Protein AF-A0A816H557-F1 (afdb_monomer)

Organism: Adineta ricciae (NCBI:txid249248)

Structure (mmCIF, N/CA/C/O backbone):
data_AF-A0A816H557-F1
#
_entry.id   AF-A0A816H557-F1
#
loop_
_atom_site.group_PDB
_atom_site.id
_atom_site.type_symbol
_atom_site.label_atom_id
_atom_site.label_alt_id
_atom_site.label_comp_id
_atom_site.label_asym_id
_atom_site.label_entity_id
_atom_site.label_seq_id
_atom_site.pdbx_PDB_ins_code
_atom_site.Cartn_x
_atom_site.Cartn_y
_atom_site.Cartn_z
_atom_site.occupancy
_atom_site.B_iso_or_equiv
_atom_site.auth_seq_id
_ato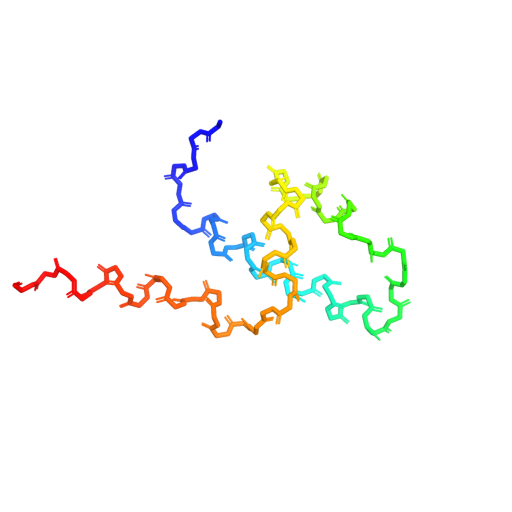m_site.auth_comp_id
_atom_site.auth_asym_id
_atom_site.auth_atom_id
_atom_site.pdbx_PDB_model_num
ATOM 1 N N . GLY A 1 1 ? 14.264 14.035 -3.779 1.00 45.81 1 GLY A N 1
ATOM 2 C CA . GLY A 1 1 ? 14.961 12.763 -3.536 1.00 45.81 1 GLY A CA 1
ATOM 3 C C . GLY A 1 1 ? 15.102 12.058 -4.859 1.00 45.81 1 GLY A C 1
ATOM 4 O O . GLY A 1 1 ? 14.102 11.914 -5.551 1.00 45.81 1 GLY A O 1
ATOM 5 N N . THR A 1 2 ? 16.326 11.737 -5.262 1.00 46.72 2 THR A N 1
ATOM 6 C CA . THR A 1 2 ? 16.612 10.965 -6.474 1.00 46.72 2 THR A CA 1
ATOM 7 C C . THR A 1 2 ? 16.261 9.500 -6.209 1.00 46.72 2 THR A C 1
ATOM 9 O O . THR A 1 2 ? 16.794 8.873 -5.300 1.00 46.72 2 THR A O 1
ATOM 12 N N . TYR A 1 3 ? 15.281 8.972 -6.943 1.00 54.53 3 TYR A N 1
ATOM 13 C CA . TYR A 1 3 ? 14.875 7.566 -6.868 1.00 54.53 3 TYR A CA 1
ATOM 14 C C . TYR A 1 3 ? 15.843 6.728 -7.715 1.00 54.53 3 TYR A C 1
ATOM 16 O O . TYR A 1 3 ? 15.519 6.335 -8.838 1.00 54.53 3 TYR A O 1
ATOM 24 N N . ASP A 1 4 ? 17.047 6.504 -7.189 1.00 58.94 4 ASP A N 1
ATOM 25 C CA . ASP A 1 4 ? 18.180 5.934 -7.936 1.00 58.94 4 ASP A CA 1
ATOM 26 C C . ASP A 1 4 ? 18.098 4.412 -8.188 1.00 58.94 4 ASP A C 1
ATOM 28 O O . ASP A 1 4 ? 18.995 3.849 -8.807 1.00 58.94 4 ASP A O 1
ATOM 32 N N . ASN A 1 5 ? 17.019 3.719 -7.793 1.00 73.56 5 ASN A N 1
ATOM 33 C CA . ASN A 1 5 ? 16.814 2.316 -8.171 1.00 73.56 5 ASN A CA 1
ATOM 34 C C . ASN A 1 5 ? 15.371 2.052 -8.639 1.00 73.56 5 ASN A C 1
ATOM 36 O O . ASN A 1 5 ? 14.405 2.230 -7.899 1.00 73.56 5 ASN A O 1
ATOM 40 N N . GLU A 1 6 ? 15.215 1.609 -9.885 1.00 77.00 6 GLU A N 1
ATOM 41 C CA . GLU A 1 6 ? 13.943 1.159 -10.462 1.00 77.00 6 GLU A CA 1
ATOM 42 C C . GLU A 1 6 ? 13.320 0.000 -9.666 1.00 77.00 6 GLU A C 1
ATOM 44 O O . GLU A 1 6 ? 12.106 -0.037 -9.473 1.00 77.00 6 GLU A O 1
ATOM 49 N N . GLN A 1 7 ? 14.147 -0.873 -9.084 1.00 81.50 7 GLN A N 1
ATOM 50 C CA . GLN A 1 7 ? 13.690 -1.943 -8.193 1.00 81.50 7 GLN A CA 1
ATOM 51 C C . GLN A 1 7 ? 12.997 -1.390 -6.945 1.00 81.50 7 GLN A C 1
ATOM 53 O O . GLN A 1 7 ? 12.004 -1.959 -6.496 1.00 81.50 7 GLN A O 1
ATOM 58 N N . GLN A 1 8 ? 13.483 -0.268 -6.402 1.00 83.44 8 GLN A N 1
ATOM 59 C CA . GLN A 1 8 ? 12.863 0.379 -5.246 1.00 83.44 8 GLN A CA 1
ATOM 60 C C . GLN A 1 8 ? 11.477 0.916 -5.615 1.00 83.44 8 GLN A C 1
ATOM 62 O O . GLN A 1 8 ? 10.522 0.697 -4.877 1.00 83.44 8 GLN A O 1
ATOM 67 N N . ARG A 1 9 ? 11.336 1.520 -6.804 1.00 83.44 9 ARG A N 1
ATOM 68 C CA . ARG A 1 9 ? 10.032 1.975 -7.308 1.00 83.44 9 ARG A CA 1
ATOM 69 C C . ARG A 1 9 ? 9.048 0.820 -7.455 1.00 83.44 9 ARG A C 1
ATOM 71 O O . ARG A 1 9 ? 7.913 0.955 -7.020 1.00 83.44 9 ARG A O 1
ATOM 78 N N . ILE A 1 10 ? 9.474 -0.312 -8.012 1.00 87.31 10 ILE A 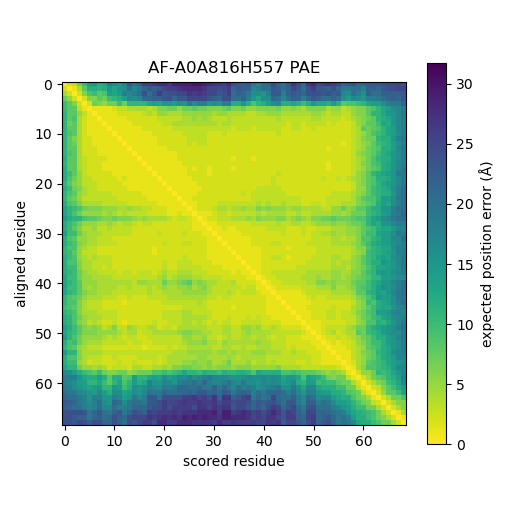N 1
ATOM 79 C CA . ILE A 1 10 ? 8.623 -1.505 -8.131 1.00 87.31 10 ILE A CA 1
ATOM 80 C C . ILE A 1 10 ? 8.219 -2.019 -6.747 1.00 87.31 10 ILE A C 1
ATOM 82 O O . ILE A 1 10 ? 7.038 -2.254 -6.503 1.00 87.31 10 ILE A O 1
ATOM 86 N N . ALA A 1 11 ? 9.172 -2.129 -5.818 1.00 89.56 11 ALA A N 1
ATOM 87 C CA . ALA A 1 11 ? 8.887 -2.549 -4.450 1.00 89.56 11 ALA A CA 1
ATOM 88 C C . ALA A 1 11 ? 7.867 -1.626 -3.765 1.00 89.56 11 ALA A C 1
ATOM 90 O O . ALA A 1 11 ? 6.971 -2.109 -3.077 1.00 89.56 11 ALA A O 1
ATOM 91 N N . ASP A 1 12 ? 7.964 -0.313 -3.968 1.00 90.69 12 ASP A N 1
ATOM 92 C CA . ASP A 1 12 ? 7.041 0.647 -3.361 1.00 90.69 12 ASP A CA 1
ATOM 93 C C . ASP A 1 12 ? 5.641 0.595 -3.992 1.00 90.69 12 ASP A C 1
ATOM 95 O O . ASP A 1 12 ? 4.652 0.697 -3.267 1.00 90.69 12 ASP A O 1
ATOM 99 N N . ARG A 1 13 ? 5.529 0.318 -5.299 1.00 91.25 13 ARG A N 1
ATOM 100 C CA . ARG A 1 13 ? 4.238 0.045 -5.964 1.00 91.25 13 ARG A CA 1
ATOM 101 C C . ARG A 1 13 ? 3.568 -1.208 -5.401 1.00 91.25 13 ARG A C 1
ATOM 103 O O . ARG A 1 13 ? 2.405 -1.158 -5.015 1.00 91.25 13 ARG A O 1
ATOM 110 N N . ILE A 1 14 ? 4.325 -2.301 -5.277 1.00 91.81 14 ILE A N 1
ATOM 111 C CA . ILE A 1 14 ? 3.846 -3.570 -4.707 1.00 91.81 14 ILE A CA 1
ATOM 112 C C . ILE A 1 14 ? 3.355 -3.361 -3.272 1.00 91.81 14 ILE A C 1
ATOM 114 O O . ILE A 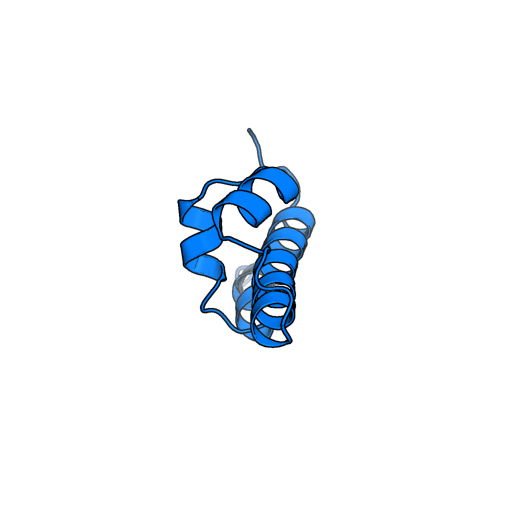1 14 ? 2.292 -3.856 -2.908 1.00 91.81 14 ILE A O 1
ATOM 118 N N . LYS A 1 15 ? 4.097 -2.600 -2.457 1.00 93.44 15 LYS A N 1
ATOM 119 C CA . LYS A 1 15 ? 3.679 -2.276 -1.086 1.00 93.44 15 LYS A CA 1
ATOM 120 C C . LYS A 1 15 ? 2.342 -1.534 -1.054 1.00 93.44 15 LYS A C 1
ATOM 122 O O . LYS A 1 15 ? 1.524 -1.858 -0.201 1.00 93.44 15 LYS A O 1
ATOM 127 N N . CYS A 1 16 ? 2.098 -0.580 -1.958 1.00 93.44 16 CYS A N 1
ATOM 128 C CA . CYS A 1 16 ? 0.807 0.116 -2.034 1.00 93.44 16 CYS A CA 1
ATOM 129 C C . CYS A 1 16 ? -0.358 -0.865 -2.226 1.00 93.44 16 CYS A C 1
ATOM 131 O O . CYS A 1 16 ? -1.334 -0.803 -1.479 1.00 93.44 16 CYS A O 1
ATOM 133 N N . VAL A 1 17 ? -0.226 -1.793 -3.179 1.00 93.62 17 VAL A N 1
ATOM 134 C CA . VAL A 1 17 ? -1.253 -2.808 -3.470 1.00 93.62 17 VAL A CA 1
ATOM 135 C C . VAL A 1 17 ? -1.429 -3.764 -2.286 1.00 93.62 17 VAL A C 1
ATOM 137 O O . VAL A 1 17 ? -2.549 -3.971 -1.823 1.00 93.62 17 VAL A O 1
ATOM 140 N N . ALA A 1 18 ? -0.332 -4.268 -1.716 1.00 94.38 18 ALA A N 1
ATOM 141 C CA . ALA A 1 18 ? -0.369 -5.199 -0.587 1.00 94.38 18 ALA A CA 1
ATOM 142 C C . ALA A 1 18 ? -1.010 -4.596 0.671 1.00 94.38 18 ALA A C 1
ATOM 144 O O . ALA A 1 18 ? -1.764 -5.257 1.384 1.00 94.38 18 ALA A O 1
ATOM 145 N N . PHE A 1 19 ? -0.730 -3.326 0.959 1.00 93.81 19 PHE A N 1
ATOM 146 C CA . PHE A 1 19 ? -1.329 -2.640 2.098 1.00 93.81 19 PHE A CA 1
ATOM 147 C C . PHE A 1 19 ? -2.810 -2.318 1.876 1.00 93.81 19 PHE A C 1
ATOM 149 O O . PHE A 1 19 ? -3.572 -2.399 2.841 1.00 93.81 19 PHE A O 1
ATOM 156 N N . ARG A 1 20 ? -3.249 -2.032 0.638 1.00 92.75 20 ARG A N 1
ATOM 157 C CA . ARG A 1 20 ? -4.687 -1.996 0.325 1.00 92.75 20 ARG A CA 1
ATOM 158 C C . ARG A 1 20 ? -5.325 -3.343 0.646 1.00 92.75 20 ARG A C 1
ATOM 160 O O . ARG A 1 20 ? -6.302 -3.376 1.379 1.00 92.75 20 ARG A O 1
ATOM 167 N N . GLU A 1 21 ? -4.773 -4.441 0.140 1.00 94.00 21 GLU A N 1
ATOM 168 C CA . GLU A 1 21 ? -5.346 -5.773 0.371 1.00 94.00 21 GLU A CA 1
ATOM 169 C C . GLU A 1 21 ? -5.410 -6.122 1.860 1.00 94.00 21 GLU A C 1
ATOM 171 O O . GLU A 1 21 ? -6.400 -6.681 2.325 1.00 94.00 21 GLU A O 1
ATOM 176 N N . ALA A 1 22 ? -4.399 -5.732 2.639 1.00 94.00 22 ALA A N 1
ATOM 177 C CA . ALA A 1 22 ? -4.437 -5.865 4.090 1.00 94.00 22 ALA A CA 1
ATOM 178 C C . ALA A 1 22 ? -5.559 -5.018 4.723 1.00 94.00 22 ALA A C 1
ATOM 180 O O . ALA A 1 22 ? -6.239 -5.495 5.634 1.00 94.00 22 ALA A O 1
ATOM 181 N N . CYS A 1 23 ? -5.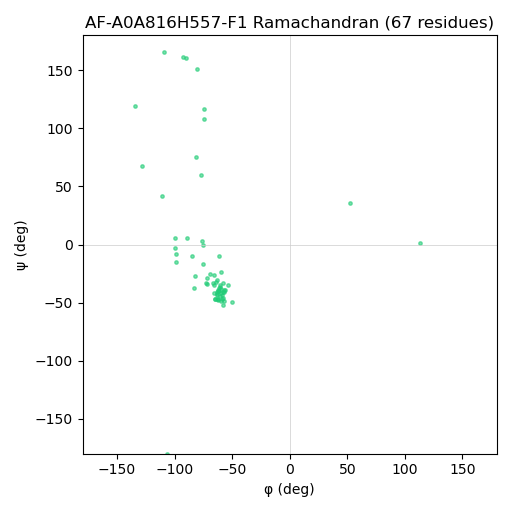776 -3.787 4.243 1.00 93.06 23 CYS A N 1
ATOM 182 C CA . CYS A 1 23 ? -6.899 -2.943 4.658 1.00 93.06 23 CYS A CA 1
ATOM 183 C C . CYS A 1 23 ? -8.242 -3.626 4.363 1.00 93.06 23 CYS A C 1
ATOM 185 O O . CYS A 1 23 ? -9.078 -3.740 5.261 1.00 93.06 23 CYS A O 1
ATOM 187 N N . ASP A 1 24 ? -8.411 -4.143 3.145 1.00 91.44 24 ASP A N 1
ATOM 188 C CA . ASP A 1 24 ? -9.617 -4.849 2.698 1.00 91.44 24 ASP A CA 1
ATOM 189 C C . ASP A 1 24 ? -9.848 -6.149 3.491 1.00 91.44 24 ASP A C 1
ATOM 191 O O . ASP A 1 24 ? -10.986 -6.513 3.783 1.00 91.44 24 ASP A O 1
ATOM 195 N N . ALA A 1 25 ? -8.772 -6.817 3.922 1.00 94.75 25 ALA A N 1
ATOM 196 C CA . ALA A 1 25 ? -8.808 -8.001 4.783 1.00 94.75 25 ALA A CA 1
ATOM 197 C C . ALA A 1 25 ? -9.116 -7.697 6.265 1.00 94.75 25 ALA A C 1
ATOM 199 O O . ALA A 1 25 ? -9.188 -8.618 7.081 1.00 94.75 25 ALA A O 1
ATOM 200 N N . GLY A 1 26 ? -9.302 -6.424 6.632 1.00 93.25 26 GLY A N 1
ATOM 201 C CA . GLY A 1 26 ? -9.724 -6.009 7.972 1.00 93.25 26 GLY A CA 1
ATOM 202 C C . GLY A 1 26 ? -8.683 -5.223 8.769 1.00 93.25 26 GLY A C 1
ATOM 203 O O . GLY A 1 26 ? -8.975 -4.806 9.892 1.00 93.25 26 GLY A O 1
ATOM 204 N N . ALA A 1 27 ? -7.498 -4.944 8.216 1.00 94.31 27 ALA A N 1
ATOM 205 C CA . ALA A 1 27 ? -6.542 -4.014 8.818 1.00 94.31 27 ALA A CA 1
ATOM 206 C C . ALA A 1 27 ? -6.964 -2.551 8.575 1.00 94.31 27 ALA A C 1
ATOM 208 O O . ALA A 1 27 ? -6.229 -1.762 7.987 1.00 94.31 27 ALA A O 1
ATOM 209 N N . ALA A 1 28 ? -8.149 -2.171 9.061 1.00 91.56 28 ALA A N 1
ATOM 210 C CA . ALA A 1 28 ? -8.796 -0.880 8.794 1.00 91.56 28 ALA A CA 1
ATOM 211 C C . ALA A 1 28 ? -8.005 0.360 9.271 1.00 91.56 28 ALA A C 1
ATOM 213 O O . ALA A 1 28 ? -8.361 1.488 8.938 1.00 91.56 28 ALA A O 1
ATOM 214 N N . PHE A 1 29 ? -6.933 0.176 10.054 1.00 92.12 29 PHE A N 1
ATOM 215 C CA . PHE A 1 29 ? -6.020 1.258 10.440 1.00 92.12 29 PHE A CA 1
ATOM 216 C C . PHE A 1 29 ? -5.084 1.688 9.298 1.00 92.12 29 PHE A C 1
ATOM 21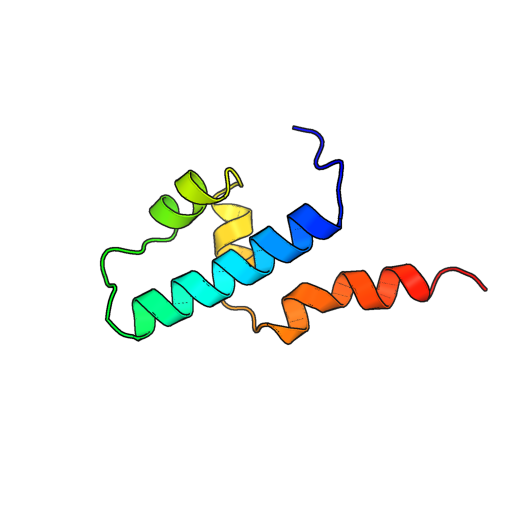8 O O . PHE A 1 29 ? -4.464 2.751 9.382 1.00 92.12 29 PHE A O 1
ATOM 225 N N . ILE A 1 30 ? -4.944 0.865 8.254 1.00 94.06 30 ILE A N 1
ATOM 226 C CA . ILE A 1 30 ? -4.107 1.169 7.098 1.00 94.06 30 ILE A CA 1
ATOM 227 C C . ILE A 1 30 ? -4.825 2.219 6.252 1.00 94.06 30 ILE A C 1
ATOM 229 O O . ILE A 1 30 ? -5.808 1.949 5.571 1.00 94.06 30 ILE A O 1
ATOM 233 N N . THR A 1 31 ? -4.306 3.440 6.287 1.00 92.12 31 THR A N 1
ATOM 234 C CA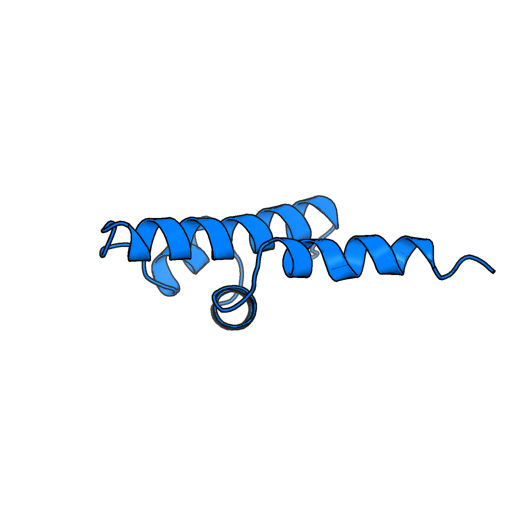 . THR A 1 31 ? -4.781 4.557 5.464 1.00 92.12 31 THR A CA 1
ATOM 235 C C . THR A 1 31 ? -3.752 4.903 4.390 1.00 92.12 31 THR A C 1
ATOM 237 O O . THR A 1 31 ? -2.585 4.522 4.484 1.00 92.12 31 THR A O 1
ATOM 240 N N . ARG A 1 32 ? -4.149 5.691 3.383 1.00 90.00 32 ARG A N 1
ATOM 241 C CA . ARG A 1 32 ? -3.205 6.220 2.379 1.00 90.00 32 ARG A CA 1
ATOM 242 C C . ARG A 1 32 ? -2.060 7.013 3.025 1.00 90.00 32 ARG A C 1
ATOM 244 O O . ARG A 1 32 ? -0.918 6.849 2.614 1.00 90.00 32 ARG A O 1
ATOM 251 N N . GLN A 1 33 ? -2.356 7.793 4.070 1.00 91.19 33 GLN A N 1
ATOM 252 C CA . GLN A 1 33 ? -1.342 8.517 4.846 1.00 91.19 33 GLN A CA 1
ATOM 253 C C . GLN A 1 33 ? -0.380 7.557 5.553 1.00 91.19 33 GLN A C 1
ATOM 255 O O . GLN A 1 33 ? 0.828 7.743 5.516 1.00 91.19 33 GLN A O 1
ATOM 260 N N . TRP A 1 34 ? -0.907 6.484 6.148 1.00 94.00 34 TRP A N 1
ATOM 261 C CA . TRP A 1 34 ? -0.074 5.481 6.808 1.00 94.00 34 TRP A CA 1
ATOM 262 C C . TRP A 1 34 ? 0.901 4.810 5.832 1.00 94.00 34 TRP A C 1
ATOM 264 O O . TRP A 1 34 ? 2.056 4.573 6.179 1.00 94.00 34 TRP A O 1
ATOM 274 N N . ILE A 1 35 ? 0.459 4.518 4.603 1.00 91.50 35 ILE A N 1
ATOM 275 C CA . ILE A 1 35 ? 1.353 3.987 3.566 1.00 91.50 35 ILE A CA 1
ATOM 276 C C . ILE A 1 35 ? 2.408 5.019 3.191 1.00 91.50 35 ILE A C 1
ATOM 278 O O . ILE A 1 35 ? 3.579 4.660 3.113 1.00 91.50 35 ILE A O 1
ATOM 282 N N . GLU A 1 36 ? 2.010 6.272 2.966 1.00 92.00 36 GLU A N 1
ATOM 283 C CA . GLU A 1 36 ? 2.919 7.369 2.626 1.00 92.00 36 GLU A CA 1
ATOM 284 C C . GLU A 1 36 ? 4.095 7.441 3.607 1.00 92.00 36 GLU A C 1
ATOM 286 O O . GLU A 1 36 ? 5.258 7.399 3.196 1.00 92.00 36 GLU A O 1
ATOM 291 N N . ASP A 1 37 ? 3.781 7.420 4.903 1.00 91.88 37 ASP A N 1
ATOM 292 C CA . ASP A 1 37 ? 4.760 7.461 5.988 1.00 91.88 37 ASP A CA 1
ATOM 293 C C . ASP A 1 37 ? 5.682 6.227 5.992 1.00 91.88 37 ASP A C 1
ATOM 295 O O . ASP A 1 37 ? 6.841 6.312 6.400 1.00 91.88 37 ASP A O 1
ATOM 299 N N . ARG A 1 38 ? 5.188 5.069 5.530 1.00 90.88 38 ARG A N 1
ATOM 300 C CA . ARG A 1 38 ? 5.924 3.793 5.494 1.00 90.88 38 ARG A CA 1
ATOM 301 C C . ARG A 1 38 ? 6.840 3.629 4.294 1.00 90.88 38 ARG A C 1
ATOM 303 O O . ARG A 1 38 ? 7.892 3.007 4.429 1.00 90.88 38 ARG A O 1
ATOM 310 N N . ILE A 1 39 ? 6.421 4.102 3.125 1.00 90.00 39 ILE A N 1
ATOM 311 C CA . ILE A 1 39 ? 7.188 3.960 1.879 1.00 90.00 39 ILE A CA 1
ATOM 312 C C . ILE A 1 39 ? 7.967 5.231 1.526 1.00 90.00 39 ILE A C 1
ATOM 314 O O . ILE A 1 39 ? 8.689 5.241 0.535 1.00 90.00 39 ILE A O 1
ATOM 318 N N . HIS A 1 40 ? 7.827 6.298 2.322 1.00 87.88 40 HIS A N 1
AT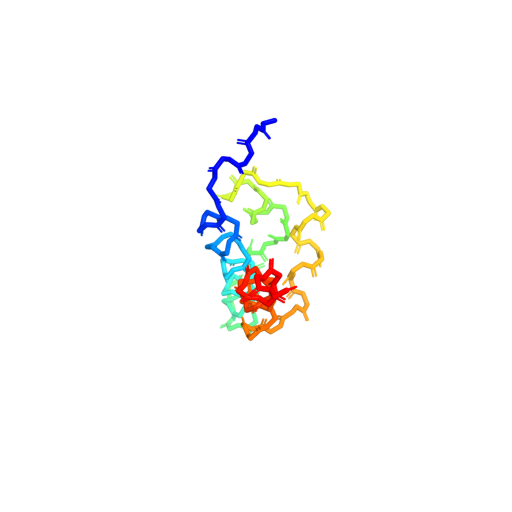OM 319 C CA . HIS A 1 40 ? 8.477 7.595 2.116 1.00 87.88 40 HIS A CA 1
ATOM 320 C C . HIS A 1 40 ? 8.255 8.171 0.704 1.00 87.88 40 HIS A C 1
ATOM 322 O O . HIS A 1 40 ? 9.142 8.797 0.122 1.00 87.88 40 HIS A O 1
ATOM 328 N N . CYS A 1 41 ? 7.064 7.947 0.146 1.00 85.19 41 CYS A N 1
ATOM 329 C CA . CYS A 1 41 ? 6.642 8.496 -1.145 1.00 85.19 41 CYS A CA 1
ATOM 330 C C . CYS A 1 41 ? 5.620 9.616 -0.934 1.00 85.19 41 CYS A C 1
ATOM 332 O O . CYS A 1 41 ? 5.286 9.942 0.191 1.00 85.19 41 CYS A O 1
ATOM 334 N N . SER A 1 42 ? 5.132 10.224 -2.015 1.00 87.38 42 SER A N 1
ATOM 335 C CA . SER A 1 42 ? 4.056 11.224 -1.924 1.00 87.38 42 SER A CA 1
ATOM 336 C C . SER A 1 42 ? 2.676 10.574 -1.799 1.00 87.38 42 SER A C 1
ATOM 338 O O . SER A 1 42 ? 2.433 9.524 -2.402 1.00 87.38 42 SER A O 1
ATOM 340 N N . THR A 1 43 ? 1.726 11.247 -1.144 1.00 86.88 43 THR A N 1
ATOM 341 C CA . THR A 1 43 ? 0.313 10.818 -1.112 1.00 86.88 43 THR A CA 1
ATOM 342 C C . THR A 1 43 ? -0.262 10.595 -2.514 1.00 86.88 43 THR A C 1
ATOM 344 O O . THR A 1 43 ? -1.082 9.698 -2.726 1.00 86.88 43 THR A O 1
ATOM 347 N N . ARG A 1 44 ? 0.170 11.401 -3.497 1.00 87.56 44 ARG A N 1
ATOM 348 C CA . ARG A 1 44 ? -0.262 11.267 -4.895 1.00 87.56 44 ARG A CA 1
ATOM 349 C C . ARG A 1 44 ? 0.177 9.929 -5.479 1.00 87.56 44 ARG A C 1
ATOM 351 O O . ARG A 1 44 ? -0.649 9.225 -6.040 1.00 87.56 44 ARG A O 1
ATOM 358 N N . PHE A 1 45 ? 1.438 9.556 -5.269 1.00 88.19 45 PHE A N 1
ATOM 359 C CA . PHE A 1 45 ? 1.966 8.256 -5.683 1.00 88.19 45 PHE A CA 1
ATOM 360 C C . PHE A 1 45 ? 1.190 7.107 -5.032 1.00 88.19 45 PHE A C 1
ATOM 362 O O . PHE A 1 45 ? 0.764 6.187 -5.720 1.00 88.19 45 PHE A O 1
ATOM 369 N N . VAL A 1 46 ? 0.949 7.178 -3.719 1.00 90.00 46 VAL A N 1
ATOM 370 C CA . VAL A 1 46 ? 0.147 6.160 -3.025 1.00 90.00 46 VAL A CA 1
ATOM 371 C C . VAL A 1 46 ? -1.240 6.057 -3.650 1.00 90.00 46 VAL A C 1
ATOM 373 O O . VAL A 1 46 ? -1.684 4.959 -3.944 1.00 90.00 46 VAL A O 1
ATOM 376 N N . THR A 1 47 ? -1.904 7.183 -3.909 1.00 89.25 47 THR A N 1
ATOM 377 C CA . THR A 1 47 ? -3.249 7.211 -4.505 1.00 89.25 47 THR A CA 1
ATOM 378 C C . THR A 1 47 ? -3.270 6.614 -5.914 1.00 89.25 47 THR A C 1
ATOM 380 O O . THR A 1 47 ? -4.150 5.815 -6.210 1.00 89.25 47 THR A O 1
ATOM 383 N N . GLU A 1 48 ? -2.286 6.950 -6.753 1.00 89.75 48 GLU A N 1
ATOM 384 C CA . GLU A 1 48 ? -2.142 6.424 -8.119 1.00 89.75 48 GLU A CA 1
ATOM 385 C C . GLU A 1 48 ? -1.975 4.895 -8.148 1.00 89.75 48 GLU A C 1
ATOM 387 O O . GLU A 1 48 ? -2.496 4.247 -9.052 1.00 89.75 48 GLU A O 1
ATOM 392 N N . TRP A 1 49 ? -1.268 4.323 -7.167 1.00 89.19 49 TRP A N 1
ATOM 393 C CA . TRP A 1 49 ? -0.953 2.888 -7.111 1.00 89.19 49 TRP A CA 1
ATOM 394 C C . TRP A 1 49 ? -1.874 2.072 -6.202 1.00 89.19 49 TRP A C 1
ATOM 396 O O . TRP A 1 49 ? -1.903 0.850 -6.296 1.00 89.19 49 TRP A O 1
ATOM 406 N N . TRP A 1 50 ? -2.647 2.723 -5.336 1.00 84.94 50 TRP A N 1
ATOM 407 C CA . TRP A 1 50 ? -3.574 2.059 -4.421 1.00 84.94 50 TRP A CA 1
ATOM 408 C C . TRP A 1 50 ? -4.660 1.287 -5.176 1.00 84.94 50 TRP A C 1
ATOM 410 O O . TRP A 1 50 ? -5.024 0.189 -4.779 1.00 84.94 50 TRP A O 1
ATOM 420 N N . GLU A 1 51 ? -5.174 1.828 -6.278 1.00 85.06 51 GLU A N 1
ATOM 421 C CA . GLU A 1 51 ? -6.261 1.213 -7.062 1.00 85.06 51 GLU A CA 1
ATOM 422 C C . GLU A 1 51 ? -5.759 0.261 -8.157 1.00 85.06 51 GLU A C 1
ATOM 424 O O . GLU A 1 51 ? -6.548 -0.246 -8.948 1.00 85.06 51 GLU A O 1
ATOM 429 N N . LYS A 1 52 ? -4.447 0.015 -8.203 1.00 89.12 52 LYS A N 1
ATOM 430 C CA . LYS A 1 52 ? -3.796 -0.803 -9.227 1.00 89.12 52 LYS A CA 1
ATOM 431 C C . LYS A 1 52 ? -3.720 -2.270 -8.833 1.00 89.12 52 LYS A C 1
ATOM 433 O O . LYS A 1 52 ? -3.809 -2.625 -7.653 1.00 89.12 52 LYS A O 1
ATOM 438 N N . GLU A 1 53 ? -3.531 -3.124 -9.828 1.00 88.25 53 GLU A N 1
ATOM 439 C CA . GLU A 1 53 ? -3.214 -4.538 -9.625 1.00 88.25 53 GLU A CA 1
ATOM 440 C C . GLU A 1 53 ? -1.697 -4.778 -9.613 1.00 88.25 53 GLU A C 1
ATOM 442 O O . GLU A 1 53 ? -0.903 -3.951 -10.076 1.00 88.25 53 GLU A O 1
ATOM 447 N N . TYR A 1 54 ? -1.267 -5.923 -9.070 1.00 87.44 54 TYR A N 1
ATOM 448 C CA . TYR A 1 54 ? 0.158 -6.262 -9.009 1.00 87.44 54 TYR A CA 1
ATOM 449 C C . TYR A 1 54 ? 0.812 -6.271 -10.393 1.00 87.44 54 TYR A C 1
ATOM 451 O O . TYR A 1 54 ? 1.921 -5.765 -10.525 1.00 87.44 54 TYR A O 1
ATOM 459 N N . ASP A 1 55 ? 0.129 -6.760 -11.429 1.00 86.56 55 ASP A N 1
ATOM 460 C CA . ASP A 1 55 ? 0.669 -6.811 -12.794 1.00 86.56 55 ASP A CA 1
ATOM 461 C C . ASP A 1 55 ? 1.020 -5.415 -13.335 1.00 86.56 55 ASP A C 1
ATOM 463 O O . ASP A 1 55 ? 2.041 -5.228 -14.004 1.00 86.56 55 ASP A O 1
ATOM 467 N N . GLU A 1 56 ? 0.240 -4.396 -12.968 1.00 85.12 56 GLU A N 1
ATOM 468 C CA . GLU A 1 56 ? 0.500 -3.008 -13.353 1.00 85.12 56 GLU A CA 1
ATOM 469 C C . GLU A 1 56 ? 1.748 -2.442 -12.658 1.00 85.12 56 GLU A C 1
ATOM 471 O O . GLU A 1 56 ? 2.406 -1.549 -13.195 1.00 85.12 56 GLU A O 1
ATOM 476 N N . CYS A 1 57 ? 2.132 -2.980 -11.494 1.00 84.81 57 CYS A N 1
ATOM 477 C CA . CYS A 1 57 ? 3.335 -2.556 -10.769 1.00 84.81 57 CYS A CA 1
ATOM 478 C C . CYS A 1 57 ? 4.621 -2.882 -11.544 1.00 84.81 57 CYS A C 1
ATOM 480 O O . CYS A 1 57 ? 5.628 -2.182 -11.386 1.00 84.81 57 CYS A O 1
ATOM 482 N N . PHE A 1 58 ? 4.569 -3.907 -12.401 1.00 79.81 58 PHE A N 1
ATOM 483 C CA . PHE A 1 58 ? 5.678 -4.388 -13.227 1.00 79.81 58 PHE A CA 1
ATOM 484 C C . PHE A 1 58 ? 5.642 -3.869 -14.672 1.00 79.81 58 PHE A C 1
ATOM 486 O O . PHE A 1 58 ? 6.614 -4.067 -15.401 1.00 79.81 58 PHE A O 1
ATOM 493 N N . ALA A 1 59 ? 4.565 -3.195 -15.096 1.00 68.88 59 ALA A N 1
ATOM 494 C CA . ALA A 1 59 ? 4.362 -2.798 -16.492 1.00 68.88 59 ALA A CA 1
ATOM 495 C C . ALA A 1 59 ? 5.514 -1.936 -17.054 1.00 68.88 59 ALA A C 1
ATOM 497 O O . ALA A 1 59 ? 5.997 -2.203 -18.154 1.00 68.88 59 ALA A O 1
ATOM 498 N N . ASP A 1 60 ? 6.040 -0.989 -16.268 1.00 58.41 60 ASP A N 1
ATOM 499 C CA . ASP A 1 60 ? 7.192 -0.169 -16.685 1.00 58.41 60 ASP A CA 1
ATOM 500 C C . ASP A 1 60 ? 8.488 -0.990 -16.826 1.00 58.41 60 ASP A C 1
ATOM 502 O O . ASP A 1 6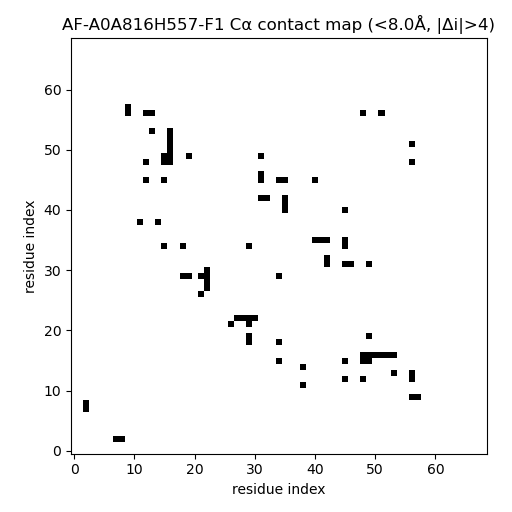0 ? 9.298 -0.727 -17.715 1.00 58.41 60 ASP A O 1
ATOM 506 N N . TYR A 1 61 ? 8.669 -2.031 -16.003 1.00 52.97 61 TYR A N 1
ATOM 507 C CA . TYR A 1 61 ? 9.844 -2.908 -16.072 1.00 52.97 61 TYR A CA 1
ATOM 508 C C . TYR A 1 61 ? 9.871 -3.703 -17.385 1.00 52.97 61 TYR A C 1
ATOM 510 O O . TYR A 1 61 ? 10.931 -3.927 -17.973 1.00 52.97 61 TYR A O 1
ATOM 518 N N . CYS A 1 62 ? 8.696 -4.092 -17.892 1.00 50.16 62 CYS A N 1
ATOM 519 C CA . CYS A 1 62 ? 8.569 -4.763 -19.184 1.00 50.16 62 CYS A CA 1
ATOM 520 C C . CYS A 1 62 ? 8.814 -3.828 -20.383 1.00 50.16 62 CYS A C 1
ATOM 522 O O . CYS A 1 62 ? 9.282 -4.295 -21.426 1.00 50.16 62 CYS A O 1
ATOM 524 N N . GLU A 1 63 ? 8.545 -2.524 -20.264 1.00 49.66 63 GLU A N 1
ATOM 525 C CA . GLU A 1 63 ? 8.819 -1.552 -21.331 1.00 49.66 63 GLU A CA 1
ATOM 526 C C . GLU A 1 63 ? 10.273 -1.057 -21.362 1.00 49.66 63 GLU A C 1
ATOM 528 O O . GLU A 1 63 ? 10.785 -0.770 -22.450 1.00 49.66 63 GLU A O 1
ATOM 533 N N . CYS A 1 64 ? 10.991 -1.060 -20.232 1.00 46.50 64 CYS A N 1
ATOM 534 C CA . CYS A 1 64 ? 12.434 -0.775 -20.193 1.00 46.50 64 CYS A CA 1
ATOM 535 C C . CYS A 1 64 ? 13.271 -1.754 -21.047 1.00 46.50 64 CYS A C 1
ATOM 537 O O . CYS A 1 64 ? 14.340 -1.392 -21.535 1.00 46.50 64 CYS A O 1
ATOM 539 N N . GLY A 1 65 ? 12.762 -2.963 -21.321 1.00 44.44 65 GLY A N 1
ATOM 540 C CA . GLY A 1 65 ? 13.380 -3.930 -22.238 1.00 44.44 65 GLY A CA 1
ATOM 541 C C . GLY A 1 65 ? 13.030 -3.754 -23.726 1.00 44.44 65 GLY A C 1
ATOM 542 O O . GLY A 1 65 ? 13.641 -4.404 -24.573 1.00 44.44 65 GLY A O 1
ATOM 543 N N . ARG A 1 66 ? 12.059 -2.897 -24.083 1.00 45.19 66 ARG A N 1
ATOM 544 C CA . ARG A 1 66 ? 11.577 -2.718 -25.473 1.00 45.19 66 ARG A CA 1
ATOM 545 C C . ARG A 1 66 ? 12.150 -1.502 -26.207 1.00 45.19 66 ARG A C 1
ATOM 547 O O . ARG A 1 66 ? 11.751 -1.255 -27.341 1.00 45.19 66 ARG A O 1
ATOM 554 N N . LYS A 1 67 ? 13.106 -0.770 -25.624 1.00 42.97 67 LYS A N 1
ATOM 555 C CA . LYS A 1 67 ? 13.825 0.331 -26.303 1.00 42.97 67 LYS A CA 1
ATOM 556 C C . LYS A 1 67 ? 15.300 0.027 -26.583 1.00 42.97 67 LYS A C 1
ATOM 558 O O . LYS A 1 67 ? 16.157 0.893 -26.452 1.00 42.97 67 LYS A O 1
ATOM 563 N N . LEU A 1 68 ? 15.585 -1.200 -27.015 1.00 39.28 68 LEU A N 1
ATOM 564 C CA . LEU A 1 68 ? 16.833 -1.551 -27.697 1.00 39.28 68 LEU A CA 1
ATOM 565 C C . LEU A 1 68 ? 16.515 -2.275 -29.013 1.00 39.28 68 LEU A C 1
ATOM 567 O O . LEU A 1 68 ? 16.756 -3.472 -29.148 1.00 39.28 68 LEU A O 1
ATOM 571 N N . LYS A 1 69 ? 15.934 -1.549 -29.971 1.00 35.59 69 LYS A N 1
ATOM 572 C CA . LYS A 1 69 ? 16.045 -1.827 -31.408 1.00 35.59 69 LYS A CA 1
ATOM 573 C C . LYS A 1 69 ? 16.065 -0.514 -32.171 1.00 35.59 69 LYS A C 1
ATOM 575 O O . LYS A 1 69 ? 15.263 0.370 -31.801 1.00 35.59 69 LYS A O 1
#

Secondary structure (DSSP, 8-state):
-----HHHHHHHHHHHHHHHHHHHTT-TT--HHHHHHHHT--HHHHHHHHT--HHHHHHHHHHHTS---

Sequence (69 aa):
GTYDNEQQRIADRIKCVAFREACDAGAAFITRQWIEDRIHCSTRFVTEWWEKEYDECFADYCECGRKLK

Foldseek 3Di:
DDPPDPVLQLVLLVLLCVLLVVCVVPPVVRDLVNSCVVSVHDSVSSVVSNPDDNVVSCPVVVVVVVPPD

pLDDT: mean 80.57, std 17.36, range [35.59, 94.75]

Mean predicted aligned error: 7.42 Å

Nearest PDB structures (foldseek):
  8apo-assembly1_Yc  TM=5.484E-01  e=1.766E+00  Polytomella magna
  4pcq-assembly2_C  TM=5.325E-01  e=4.451E+00  Mycobacterium tuberculosis H37Rv
  6xyw-assembly1_BD  TM=5.444E-01  e=5.608E+00  Arabidopsis thaliana
  3mvp-assembly1_A  TM=4.661E-01  e=4.715E+00  Streptococcus mutans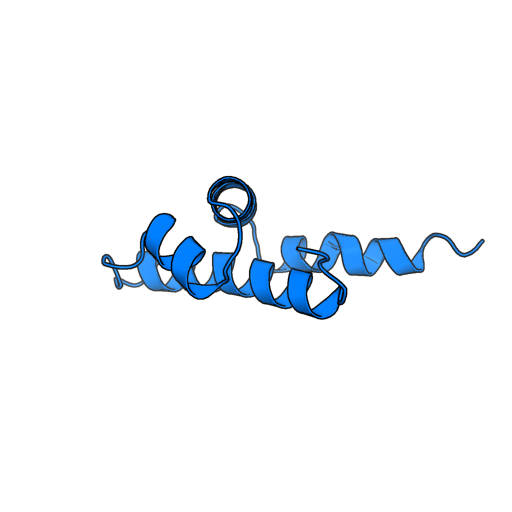 UA159

Radius of gyration: 13.18 Å; Cα contacts (8 Å, |Δi|>4): 45; chains: 1; bounding box: 28×21×42 Å

Solvent-accessible surface area (backbone atoms only — not comparable to full-atom values): 4116 Å² total; per-residue (Å²): 132,84,82,87,44,71,67,56,55,35,53,48,36,44,47,33,30,54,48,44,52,42,23,76,74,64,44,71,84,58,42,66,67,56,47,20,73,71,66,75,53,51,61,65,58,39,59,69,30,41,81,45,58,73,72,63,45,47,48,65,67,62,50,72,70,69,77,81,125